Protein AF-A0A8T7GL46-F1 (afdb_monomer_lite)

Structure (mmCIF, N/CA/C/O backbone):
data_AF-A0A8T7GL46-F1
#
_entry.id   AF-A0A8T7GL46-F1
#
loop_
_atom_site.group_PDB
_atom_site.id
_atom_site.type_symbol
_atom_site.label_atom_id
_atom_site.label_alt_id
_atom_site.label_comp_id
_atom_site.label_asym_id
_atom_site.label_entity_id
_atom_site.label_seq_id
_atom_site.pdbx_PDB_ins_code
_atom_site.Cartn_x
_atom_site.Cartn_y
_atom_site.Cartn_z
_atom_site.occupancy
_atom_site.B_iso_or_equiv
_atom_site.auth_seq_id
_atom_site.auth_comp_id
_atom_site.auth_asym_id
_atom_site.auth_atom_id
_atom_site.pdbx_PDB_model_num
ATOM 1 N N . MET A 1 1 ? -25.639 -13.657 20.114 1.00 58.53 1 MET A N 1
ATOM 2 C CA . MET A 1 1 ? -26.137 -12.307 19.766 1.00 58.53 1 MET A CA 1
ATOM 3 C C . MET A 1 1 ? -25.396 -11.852 18.511 1.00 58.53 1 MET A C 1
ATOM 5 O O . MET A 1 1 ? -24.190 -12.078 18.476 1.00 58.53 1 MET A O 1
ATOM 9 N N . PRO A 1 2 ? -26.062 -11.324 17.469 1.00 72.62 2 PRO A N 1
ATOM 10 C CA . PRO A 1 2 ? -25.374 -10.893 16.252 1.00 72.62 2 PRO A CA 1
ATOM 11 C C . PRO A 1 2 ? -24.509 -9.656 16.533 1.00 72.62 2 PRO A C 1
ATOM 13 O O . PRO A 1 2 ? -24.934 -8.747 17.242 1.00 72.62 2 PRO A O 1
ATOM 16 N N . ILE A 1 3 ? -23.290 -9.631 15.993 1.00 78.06 3 ILE A N 1
ATOM 17 C CA . ILE A 1 3 ? -22.422 -8.451 16.042 1.00 78.06 3 ILE A CA 1
ATOM 18 C C . ILE A 1 3 ? -22.936 -7.440 15.017 1.00 78.06 3 ILE A C 1
ATOM 20 O O . ILE A 1 3 ? -23.007 -7.749 13.830 1.00 78.06 3 ILE A O 1
ATOM 24 N N . SER A 1 4 ? -23.286 -6.240 15.482 1.00 86.94 4 SER A N 1
ATOM 25 C CA . SER A 1 4 ? -23.571 -5.099 14.611 1.00 86.94 4 SER A CA 1
ATOM 26 C C . SER A 1 4 ? -22.284 -4.332 14.337 1.00 86.94 4 SER A C 1
ATOM 28 O O . SER A 1 4 ? -21.480 -4.134 15.252 1.00 86.94 4 SER A O 1
ATOM 30 N N . LEU A 1 5 ? -22.106 -3.896 13.091 1.00 90.25 5 LEU A N 1
ATOM 31 C CA . LEU A 1 5 ? -21.064 -2.937 12.735 1.00 90.25 5 LEU A CA 1
ATOM 32 C C . LEU A 1 5 ? -21.483 -1.556 13.234 1.00 90.25 5 LEU A C 1
ATOM 34 O O . LEU A 1 5 ? -22.620 -1.141 13.007 1.00 90.25 5 LEU A O 1
ATOM 38 N N . ASP A 1 6 ? -20.576 -0.868 13.918 1.00 92.31 6 ASP A N 1
ATOM 39 C CA . ASP A 1 6 ? -20.749 0.538 14.273 1.00 92.31 6 ASP A CA 1
ATOM 40 C C . ASP A 1 6 ? -20.056 1.468 13.258 1.00 92.31 6 ASP A C 1
ATOM 42 O O . ASP A 1 6 ? -19.498 1.041 12.237 1.00 92.31 6 ASP A O 1
ATOM 46 N N . GLU A 1 7 ? -20.129 2.775 13.507 1.00 92.94 7 GLU A N 1
ATOM 47 C CA . GLU A 1 7 ? -19.511 3.789 12.6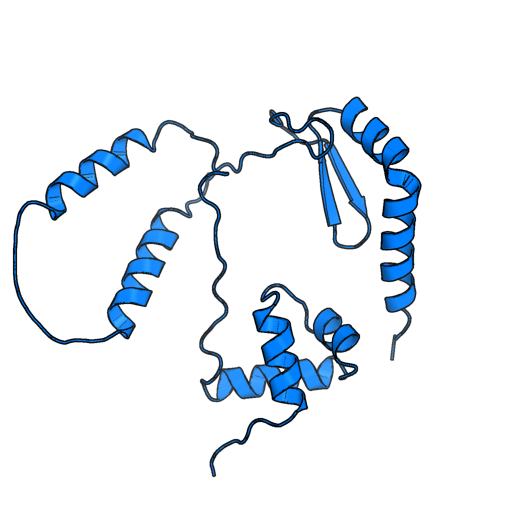47 1.00 92.94 7 GLU A CA 1
ATOM 48 C C . GLU A 1 7 ? -17.985 3.636 12.577 1.00 92.94 7 GLU A C 1
ATOM 50 O O . GLU A 1 7 ? -17.390 3.828 11.515 1.00 92.94 7 GLU A O 1
ATOM 55 N N . VAL A 1 8 ? -17.361 3.220 13.685 1.00 92.75 8 VAL A N 1
ATOM 56 C CA . VAL A 1 8 ? -15.915 2.988 13.805 1.00 92.75 8 VAL A CA 1
ATOM 57 C C . VAL A 1 8 ? -15.505 1.803 12.932 1.00 92.75 8 VAL A C 1
ATOM 59 O O . VAL A 1 8 ? -14.581 1.923 12.126 1.00 92.75 8 VAL A O 1
ATOM 62 N N . ASP A 1 9 ? -16.216 0.677 13.036 1.00 94.50 9 ASP A N 1
ATOM 63 C CA . ASP A 1 9 ? -15.978 -0.507 12.210 1.00 94.50 9 ASP A CA 1
ATOM 64 C C . ASP A 1 9 ? -16.140 -0.160 10.716 1.00 94.50 9 ASP A C 1
ATOM 66 O O . ASP A 1 9 ? -15.304 -0.519 9.883 1.00 94.50 9 ASP A O 1
ATOM 70 N N . THR A 1 10 ? -17.182 0.607 10.375 1.00 95.25 10 THR A N 1
ATOM 71 C CA . THR A 1 10 ? -17.459 1.038 8.996 1.00 95.25 10 THR A CA 1
ATOM 72 C C . THR A 1 10 ? -16.362 1.955 8.446 1.00 95.25 10 THR A C 1
ATOM 74 O O . THR A 1 10 ? -15.970 1.818 7.286 1.00 95.25 10 THR A O 1
ATOM 77 N N . ALA A 1 11 ? -15.839 2.876 9.259 1.00 94.69 11 ALA A N 1
ATOM 78 C CA . ALA A 1 11 ? -14.751 3.770 8.867 1.00 94.69 11 ALA A CA 1
ATOM 79 C C . ALA A 1 11 ? -13.449 3.002 8.581 1.00 94.69 11 ALA A C 1
ATOM 81 O O . ALA A 1 11 ? -12.793 3.255 7.568 1.00 94.69 11 ALA A O 1
ATOM 82 N N . ILE A 1 12 ? -13.111 2.020 9.424 1.00 95.06 12 ILE A N 1
ATOM 83 C CA . ILE A 1 12 ? -11.936 1.157 9.232 1.00 95.06 12 ILE A CA 1
ATOM 84 C C . ILE A 1 12 ? -12.066 0.356 7.932 1.00 95.06 12 ILE A C 1
ATOM 86 O O . ILE A 1 12 ? -11.137 0.336 7.125 1.00 95.06 12 ILE A O 1
ATOM 90 N N . LEU A 1 13 ? -13.230 -0.260 7.695 1.00 94.69 13 LEU A N 1
ATOM 91 C CA . LEU A 1 13 ? -13.487 -1.040 6.482 1.00 94.69 13 LEU A CA 1
ATOM 92 C C . LEU A 1 13 ? -13.401 -0.182 5.215 1.00 94.69 13 LEU A C 1
ATOM 94 O O . LEU A 1 13 ? -12.798 -0.608 4.234 1.00 94.69 13 LEU A O 1
ATOM 98 N N . LYS A 1 14 ? -13.946 1.041 5.235 1.00 94.88 14 LYS A N 1
ATOM 99 C CA . LYS A 1 14 ? -13.828 1.981 4.110 1.00 94.88 14 LYS A CA 1
ATOM 100 C C . LYS A 1 14 ? -12.375 2.365 3.827 1.00 94.88 14 LYS A C 1
ATOM 102 O O . LYS A 1 14 ? -11.980 2.377 2.667 1.00 94.88 14 LYS A O 1
ATOM 107 N N . SER A 1 15 ? -11.575 2.630 4.864 1.00 93.94 15 SER A N 1
ATOM 108 C CA . SER A 1 15 ? -10.153 2.964 4.691 1.00 93.94 15 SER A CA 1
ATOM 109 C C . SER A 1 15 ? -9.358 1.792 4.091 1.00 93.94 15 SER A C 1
ATOM 111 O O . SER A 1 15 ? -8.548 2.009 3.191 1.00 93.94 15 SER A O 1
ATOM 113 N N . LEU A 1 16 ? -9.641 0.552 4.515 1.00 92.62 16 LEU A N 1
ATOM 114 C CA . LEU A 1 16 ? -9.028 -0.665 3.959 1.00 92.62 16 LEU A CA 1
ATOM 115 C C . LEU A 1 16 ? -9.481 -0.983 2.528 1.00 92.62 16 LEU A C 1
ATOM 117 O O . LEU A 1 16 ? -8.694 -1.516 1.752 1.00 92.62 16 LEU A O 1
ATOM 121 N N . LEU A 1 17 ? -10.732 -0.676 2.172 1.00 92.81 17 LEU A N 1
ATOM 122 C CA . LEU A 1 17 ? -11.231 -0.836 0.801 1.00 92.81 17 LEU A CA 1
ATOM 123 C C . LEU A 1 17 ? -10.544 0.120 -0.179 1.00 92.81 17 LEU A C 1
ATOM 125 O O . LEU A 1 17 ? -10.363 -0.233 -1.340 1.00 92.81 17 LEU A O 1
ATOM 129 N N . GLU A 1 18 ? -10.167 1.315 0.278 1.00 91.75 18 GLU A N 1
ATOM 130 C CA . GLU A 1 18 ? -9.409 2.273 -0.529 1.00 91.75 18 GLU A CA 1
ATOM 131 C C . GLU A 1 18 ? -7.966 1.800 -0.762 1.00 91.75 18 GLU A C 1
ATOM 133 O O . GLU A 1 18 ? -7.478 1.829 -1.890 1.00 91.75 18 GLU A O 1
ATOM 138 N N . ASP A 1 19 ? -7.282 1.347 0.293 1.00 90.19 19 ASP A N 1
ATOM 139 C CA . ASP A 1 19 ? -5.957 0.734 0.184 1.00 90.19 19 ASP A CA 1
ATOM 140 C C . ASP A 1 19 ? -5.725 -0.274 1.319 1.00 90.19 19 ASP A C 1
ATOM 142 O O . ASP A 1 19 ? -5.449 0.087 2.468 1.00 90.19 19 ASP A O 1
ATOM 146 N N . GLY A 1 20 ? -5.774 -1.564 0.976 1.00 91.06 20 GLY A N 1
ATOM 147 C CA . GLY A 1 20 ? -5.564 -2.667 1.917 1.00 91.06 20 GLY A CA 1
ATOM 148 C C . GLY A 1 20 ? -4.135 -2.772 2.463 1.00 91.06 20 GLY A C 1
ATOM 149 O O . GLY A 1 20 ? -3.886 -3.580 3.354 1.00 91.06 20 GLY A O 1
ATOM 150 N N . ARG A 1 21 ? -3.188 -1.971 1.953 1.00 90.12 21 ARG A N 1
ATOM 151 C CA . ARG A 1 21 ? -1.798 -1.905 2.440 1.00 90.12 21 ARG A CA 1
ATOM 152 C C . ARG A 1 21 ? -1.623 -0.901 3.580 1.00 90.12 21 ARG A C 1
ATOM 154 O O . ARG A 1 21 ? -0.527 -0.812 4.136 1.00 90.12 21 ARG A O 1
ATOM 161 N N . LYS A 1 22 ? -2.660 -0.122 3.913 1.00 91.00 22 LYS A N 1
ATOM 162 C CA . LYS A 1 22 ? -2.587 0.886 4.975 1.00 91.00 22 LYS A CA 1
ATOM 163 C C . LYS A 1 22 ? -2.273 0.246 6.324 1.00 91.00 22 LYS A C 1
ATOM 165 O O . LYS A 1 22 ? -2.891 -0.730 6.744 1.00 91.00 22 LYS A O 1
ATOM 170 N N . SER A 1 23 ? -1.340 0.855 7.049 1.00 92.06 23 SER A N 1
ATOM 171 C CA . SER A 1 23 ? -1.069 0.491 8.444 1.00 92.06 23 SER A CA 1
ATOM 172 C C . SER A 1 23 ? -2.189 0.972 9.372 1.00 92.06 23 SER A C 1
ATOM 174 O O . SER A 1 23 ? -2.841 1.983 9.106 1.00 92.06 23 SER A O 1
ATOM 176 N N . PHE A 1 24 ? -2.350 0.339 10.539 1.00 94.00 24 PHE A N 1
ATOM 177 C CA . PHE A 1 24 ? -3.303 0.814 11.554 1.00 94.00 24 PHE A CA 1
ATOM 178 C C . PHE A 1 24 ? -3.038 2.261 11.996 1.00 94.00 24 PHE A C 1
ATOM 180 O O . PHE A 1 24 ? -3.981 2.987 12.295 1.00 94.00 24 PHE A O 1
ATOM 187 N N . ARG A 1 25 ? -1.776 2.715 11.965 1.00 90.50 25 ARG A N 1
ATOM 188 C CA . ARG A 1 25 ? -1.404 4.114 12.230 1.00 90.50 25 ARG A CA 1
ATOM 189 C C . ARG A 1 25 ? -1.917 5.066 11.147 1.00 90.50 25 ARG A C 1
ATOM 191 O O . ARG A 1 25 ? -2.353 6.168 11.466 1.00 90.50 25 ARG A O 1
ATOM 198 N N . GLN A 1 26 ? -1.873 4.670 9.875 1.00 89.19 26 GLN A N 1
ATOM 199 C CA . GLN A 1 26 ? -2.441 5.472 8.785 1.00 89.19 26 GLN A CA 1
ATOM 200 C C . GLN A 1 26 ? -3.964 5.556 8.905 1.00 89.19 26 GLN A C 1
ATOM 202 O O . GLN A 1 26 ? -4.497 6.661 8.899 1.00 89.19 26 GLN A O 1
ATOM 207 N N . ILE A 1 27 ? -4.637 4.424 9.133 1.00 93.19 27 ILE A N 1
ATOM 208 C CA . ILE A 1 27 ? -6.092 4.382 9.350 1.00 93.19 27 ILE A CA 1
ATOM 209 C C . ILE A 1 27 ? -6.475 5.253 10.553 1.00 93.19 27 ILE A C 1
ATOM 211 O O . ILE A 1 27 ? -7.403 6.053 10.472 1.00 93.19 27 ILE A O 1
ATOM 215 N N . SER A 1 28 ? -5.720 5.163 11.649 1.00 91.81 28 SER A N 1
ATOM 216 C CA . SER A 1 28 ? -5.898 5.989 12.848 1.00 91.81 28 SER A CA 1
ATOM 217 C C . SER A 1 28 ? -5.834 7.490 12.537 1.00 91.81 28 SER A C 1
ATOM 219 O O . SER A 1 28 ? -6.742 8.238 12.890 1.00 91.81 28 SER A O 1
ATOM 221 N N . ARG A 1 29 ? -4.814 7.930 11.789 1.00 87.56 29 ARG A N 1
ATOM 222 C CA . ARG A 1 29 ? -4.653 9.333 11.364 1.00 87.56 29 ARG A CA 1
ATOM 223 C C . ARG A 1 29 ? -5.763 9.826 10.432 1.00 87.56 29 ARG A C 1
ATOM 225 O O . ARG A 1 29 ? -6.031 11.021 10.406 1.00 87.56 29 ARG A O 1
ATOM 232 N N . GLU A 1 30 ? -6.332 8.950 9.612 1.00 88.12 30 GLU A N 1
ATOM 233 C CA . GLU A 1 30 ? -7.402 9.294 8.665 1.00 88.12 30 GLU A CA 1
ATOM 234 C C . GLU A 1 30 ? -8.772 9.363 9.340 1.00 88.12 30 GLU A C 1
ATOM 236 O O . GLU A 1 30 ? -9.579 10.227 9.014 1.00 88.12 30 GLU A O 1
ATOM 241 N N . THR A 1 31 ? -9.025 8.453 10.279 1.00 89.56 31 THR A N 1
ATOM 242 C CA . THR A 1 31 ? -10.334 8.277 10.919 1.00 89.56 31 THR A CA 1
ATOM 243 C C . THR A 1 31 ? -10.471 9.018 12.249 1.00 89.56 31 THR A C 1
ATOM 245 O O . THR A 1 31 ? -11.581 9.156 12.751 1.00 89.56 31 THR A O 1
ATOM 248 N N . GLY A 1 32 ? -9.364 9.475 12.845 1.00 89.75 32 GLY A N 1
ATOM 249 C CA . GLY A 1 32 ? -9.341 10.055 14.193 1.00 89.75 32 GLY A CA 1
ATOM 250 C C . GLY A 1 32 ? -9.472 9.020 15.320 1.00 89.75 32 GLY A C 1
ATOM 251 O O . GLY A 1 32 ? -9.478 9.385 16.493 1.00 89.75 32 GLY A O 1
ATOM 252 N N . ILE A 1 33 ? -9.558 7.729 14.990 1.00 93.94 33 ILE A N 1
ATOM 253 C CA . ILE A 1 33 ? -9.645 6.628 15.956 1.00 93.94 33 ILE A CA 1
ATOM 254 C C . ILE A 1 33 ? -8.235 6.283 16.436 1.00 93.94 33 ILE A C 1
ATOM 256 O O . ILE A 1 33 ? -7.296 6.272 15.643 1.00 93.94 33 ILE A O 1
ATOM 260 N N . THR A 1 34 ? -8.049 5.954 17.713 1.00 94.12 34 THR A N 1
ATOM 261 C CA . THR A 1 34 ? -6.724 5.565 18.223 1.00 94.12 34 THR A CA 1
ATOM 262 C C . THR A 1 34 ? -6.244 4.252 17.590 1.00 94.12 34 THR A C 1
ATOM 264 O O . THR A 1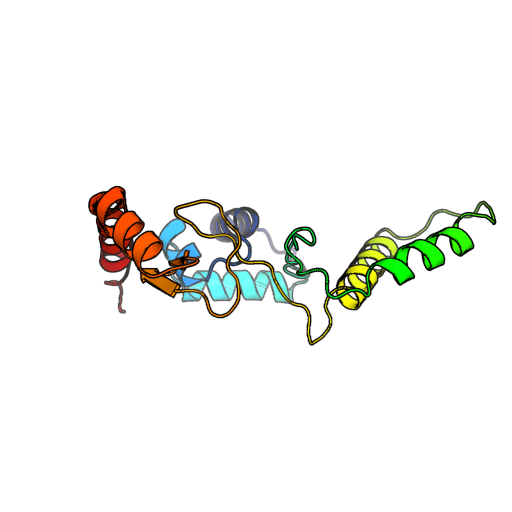 34 ? -7.029 3.347 17.296 1.00 94.12 34 THR A O 1
ATOM 267 N N . THR A 1 35 ? -4.931 4.114 17.391 1.00 94.44 35 THR A N 1
ATOM 268 C CA . THR A 1 35 ? -4.345 2.901 16.788 1.00 94.44 35 THR A CA 1
ATOM 269 C C . THR A 1 35 ? -4.702 1.610 17.557 1.00 94.44 35 THR A C 1
ATOM 271 O O . THR A 1 35 ? -5.056 0.629 16.897 1.00 94.44 35 THR A O 1
ATOM 274 N N . PRO A 1 36 ? -4.696 1.576 18.912 1.00 96.00 36 PRO A N 1
ATOM 275 C CA . PRO A 1 36 ? -5.145 0.404 19.669 1.00 96.00 36 PRO A CA 1
ATOM 276 C C . PRO A 1 36 ? -6.608 0.039 19.399 1.00 96.00 36 PRO A C 1
ATOM 278 O O . PRO A 1 36 ? -6.922 -1.139 19.230 1.00 96.00 36 PRO A O 1
ATOM 281 N N . THR A 1 37 ? -7.499 1.032 19.296 1.00 95.44 37 THR A N 1
ATOM 282 C CA . THR A 1 37 ? -8.911 0.793 18.975 1.00 95.44 37 THR A CA 1
ATOM 283 C C . THR A 1 37 ? -9.072 0.262 17.552 1.00 95.44 37 THR A C 1
ATOM 285 O O . THR A 1 37 ? -9.778 -0.727 17.370 1.00 95.44 37 THR A O 1
ATOM 288 N N . VAL A 1 38 ? -8.382 0.836 16.556 1.00 96.75 38 VAL A N 1
ATOM 289 C CA . VAL A 1 38 ? -8.397 0.323 15.171 1.00 96.75 38 VAL A CA 1
ATOM 290 C C . VAL A 1 38 ? -7.976 -1.145 15.129 1.00 96.75 38 VAL A C 1
ATOM 292 O O . VAL A 1 38 ? -8.682 -1.968 14.546 1.00 96.75 38 VAL A O 1
ATOM 295 N N . LYS A 1 39 ? -6.864 -1.486 15.793 1.00 96.56 39 LYS A N 1
ATOM 296 C CA . LYS A 1 39 ? -6.359 -2.861 15.872 1.00 96.56 39 LYS A CA 1
ATOM 297 C C . LYS A 1 39 ? -7.388 -3.801 16.505 1.00 96.56 39 LYS A C 1
ATOM 299 O O . LYS A 1 39 ? -7.731 -4.810 15.898 1.00 96.56 39 LYS A O 1
ATOM 304 N N . ALA A 1 40 ? -7.922 -3.448 17.676 1.00 96.25 40 ALA A N 1
ATOM 305 C CA . ALA A 1 40 ? -8.896 -4.276 18.386 1.00 96.25 40 ALA A CA 1
ATOM 306 C C . ALA A 1 40 ? -10.178 -4.506 17.566 1.00 96.25 40 ALA A C 1
ATOM 308 O O . ALA A 1 40 ? -10.706 -5.619 17.529 1.00 96.25 40 ALA A O 1
ATOM 309 N N . ARG A 1 41 ? -10.675 -3.471 16.873 1.00 95.12 41 ARG A N 1
ATOM 310 C CA . ARG A 1 41 ? -11.847 -3.589 15.992 1.00 95.12 41 ARG A CA 1
ATOM 311 C C . ARG A 1 41 ? -11.565 -4.472 14.782 1.00 95.12 41 ARG A C 1
ATOM 313 O O . ARG A 1 41 ? -12.361 -5.364 14.498 1.00 95.12 41 ARG A O 1
ATOM 320 N N . TYR A 1 42 ? -10.430 -4.272 14.115 1.00 95.56 42 TYR A N 1
ATOM 321 C CA . TYR A 1 42 ? -10.015 -5.096 12.982 1.00 95.56 42 TYR A CA 1
ATOM 322 C C . TYR A 1 42 ? -9.865 -6.573 13.376 1.00 95.56 42 TYR A C 1
ATOM 324 O O . TYR A 1 42 ? -10.466 -7.440 12.744 1.00 95.56 42 TYR A O 1
ATOM 332 N N . GLU A 1 43 ? -9.138 -6.867 14.458 1.00 95.19 43 GLU A N 1
ATOM 333 C CA . GLU A 1 43 ? -8.943 -8.236 14.955 1.00 95.19 43 GLU A CA 1
ATOM 334 C C . GLU A 1 43 ? -10.271 -8.896 15.328 1.00 95.19 43 GLU A C 1
ATOM 336 O O . GLU A 1 43 ? -10.495 -10.057 14.995 1.00 95.19 43 GLU A O 1
ATOM 341 N N . ARG A 1 44 ? -11.201 -8.152 15.941 1.00 94.81 44 ARG A N 1
ATOM 342 C CA . ARG A 1 44 ? -12.553 -8.655 16.209 1.00 94.81 44 ARG A CA 1
ATOM 343 C C . ARG A 1 44 ? -13.260 -9.081 14.920 1.00 94.81 44 ARG A C 1
ATOM 345 O O . ARG A 1 44 ? -13.838 -10.162 14.899 1.00 94.81 44 ARG A O 1
ATOM 352 N N . LEU A 1 45 ? -13.203 -8.272 13.857 1.00 93.94 45 LEU A N 1
ATOM 353 C CA . LEU A 1 45 ? -13.828 -8.583 12.561 1.00 93.94 45 LEU A CA 1
ATOM 354 C C . LEU A 1 45 ? -13.167 -9.772 11.842 1.00 93.94 45 LEU A C 1
ATOM 356 O O . LEU A 1 45 ? -13.852 -10.527 11.149 1.00 93.94 45 LEU A O 1
ATOM 360 N N . VAL A 1 46 ? -11.861 -9.966 12.023 1.00 94.81 46 VAL A N 1
ATOM 361 C CA . V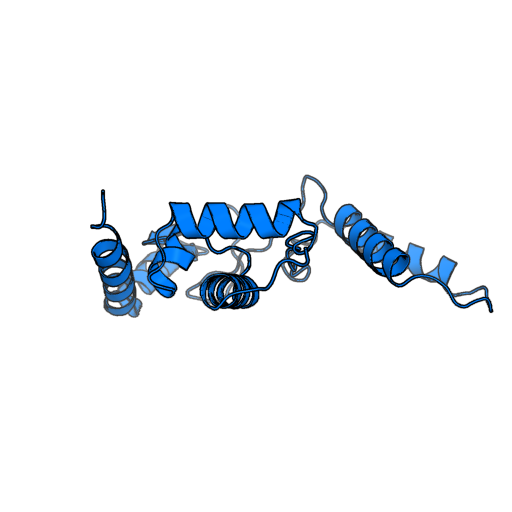AL A 1 46 ? -11.139 -11.151 11.534 1.00 94.81 46 VAL A CA 1
ATOM 362 C C . VAL A 1 46 ? -11.553 -12.398 12.317 1.00 94.81 46 VAL A C 1
ATOM 364 O O . VAL A 1 46 ? -11.936 -13.401 11.721 1.00 94.81 46 VAL A O 1
ATOM 367 N N . ASN A 1 47 ? -11.552 -12.330 13.650 1.00 94.06 47 ASN A N 1
ATOM 368 C CA . ASN A 1 47 ? -11.826 -13.474 14.526 1.00 94.06 47 ASN A CA 1
ATOM 369 C C . ASN A 1 47 ? -13.253 -14.014 14.376 1.00 94.06 47 ASN A C 1
ATOM 371 O O . ASN A 1 47 ? -13.480 -15.213 14.509 1.00 94.06 47 ASN A O 1
ATOM 375 N N . VAL A 1 48 ? -14.219 -13.146 14.065 1.00 93.69 48 VAL A N 1
ATOM 376 C CA . VAL A 1 48 ? -15.609 -13.555 13.788 1.00 93.69 48 VAL A CA 1
ATOM 377 C C . VAL A 1 48 ? -15.799 -14.081 12.360 1.00 93.69 48 VAL A C 1
ATOM 379 O O . VAL A 1 48 ? -16.903 -14.474 11.992 1.00 93.69 48 VAL A O 1
ATOM 382 N N . GLY A 1 49 ? -14.744 -14.071 11.537 1.00 91.06 49 GLY A N 1
ATOM 383 C CA . GLY A 1 49 ? -14.758 -14.551 10.156 1.00 91.06 49 GLY A CA 1
ATOM 384 C C . GLY A 1 49 ? -15.401 -13.592 9.151 1.00 91.06 49 GLY A C 1
ATOM 385 O O . GLY A 1 49 ? -15.659 -13.995 8.014 1.00 91.06 49 GLY A O 1
ATOM 386 N N . PHE A 1 50 ? -15.665 -12.338 9.540 1.00 93.38 50 PHE A N 1
ATOM 387 C CA . PHE A 1 50 ? -16.201 -11.326 8.627 1.00 93.38 50 PHE A CA 1
ATOM 388 C C . PHE A 1 50 ? -15.128 -10.875 7.628 1.00 93.38 50 PHE A C 1
ATOM 390 O O . PHE A 1 50 ? -15.360 -10.888 6.420 1.00 93.38 50 PHE A O 1
ATOM 397 N N . ILE A 1 51 ? -13.922 -10.561 8.116 1.00 93.25 51 ILE A N 1
ATOM 398 C CA . ILE A 1 51 ? -12.745 -10.342 7.266 1.00 93.25 51 ILE A CA 1
ATOM 399 C C . ILE A 1 51 ? -12.044 -11.686 7.068 1.00 93.25 51 ILE A C 1
ATOM 401 O O . ILE A 1 51 ? -11.367 -12.184 7.963 1.00 93.25 51 ILE A O 1
ATOM 405 N N . LYS A 1 52 ? -12.206 -12.274 5.880 1.00 89.38 52 LYS A N 1
ATOM 406 C CA . LYS A 1 52 ? -11.598 -13.571 5.527 1.00 89.38 52 LYS A CA 1
ATOM 407 C C . LYS A 1 52 ? -10.140 -13.464 5.073 1.00 89.38 52 LYS A C 1
ATOM 409 O O . LYS A 1 52 ? -9.412 -14.448 5.126 1.00 89.38 52 LYS A O 1
ATOM 414 N N . GLY A 1 53 ? -9.724 -12.291 4.604 1.00 87.12 53 GLY A N 1
ATOM 415 C CA . GLY A 1 53 ? -8.368 -12.028 4.134 1.00 87.12 53 GLY A CA 1
ATOM 416 C C . GLY A 1 53 ? -8.274 -10.722 3.351 1.00 87.12 53 GLY A C 1
ATOM 417 O O . GLY A 1 53 ? -9.290 -10.167 2.932 1.00 87.12 53 GLY A O 1
ATOM 418 N N . VAL A 1 54 ? -7.043 -10.252 3.153 1.00 86.25 54 VAL A N 1
ATOM 419 C CA . VAL A 1 54 ? -6.705 -9.120 2.281 1.00 86.25 54 VAL A CA 1
ATOM 420 C C . VAL A 1 54 ? -5.884 -9.678 1.125 1.00 86.25 54 VAL A C 1
ATOM 422 O O . VAL A 1 54 ? -4.841 -10.291 1.353 1.00 86.25 54 VAL A O 1
ATOM 425 N N . ILE A 1 55 ? -6.376 -9.520 -0.103 1.00 85.31 55 ILE A N 1
ATOM 426 C CA . ILE A 1 55 ? -5.757 -10.101 -1.300 1.00 85.31 55 ILE A CA 1
ATOM 427 C C . ILE A 1 55 ? -5.056 -8.982 -2.083 1.00 85.31 55 ILE A C 1
ATOM 429 O O . ILE A 1 55 ? -5.714 -8.004 -2.443 1.00 85.31 55 ILE A O 1
ATOM 433 N N . PRO A 1 56 ? -3.743 -9.090 -2.351 1.00 84.38 56 PRO A N 1
ATOM 434 C CA . PRO A 1 56 ? -3.045 -8.147 -3.216 1.00 84.38 56 PRO A CA 1
ATOM 435 C C . PRO A 1 56 ? -3.443 -8.337 -4.685 1.00 84.38 56 PRO A C 1
ATOM 437 O O . PRO A 1 56 ? -3.631 -9.460 -5.151 1.00 84.38 56 PRO A O 1
ATOM 440 N N . VAL A 1 57 ? -3.509 -7.232 -5.428 1.00 85.50 57 VAL A N 1
ATOM 441 C CA . VAL A 1 57 ? -3.665 -7.234 -6.889 1.00 85.50 57 VAL A CA 1
ATOM 442 C C . VAL A 1 57 ? -2.288 -7.034 -7.515 1.00 85.50 57 VAL A C 1
ATOM 444 O O . VAL A 1 57 ? -1.616 -6.043 -7.227 1.00 85.50 57 VAL A O 1
ATOM 447 N N . PHE A 1 58 ? -1.860 -7.983 -8.347 1.00 83.75 58 PHE A N 1
ATOM 448 C CA . PHE A 1 58 ? -0.556 -7.955 -9.007 1.00 83.75 58 PHE A CA 1
ATOM 449 C C . PHE A 1 58 ? -0.683 -7.517 -10.464 1.00 83.75 58 PHE A C 1
ATOM 451 O O . PHE A 1 58 ? -1.554 -7.986 -11.192 1.00 83.75 58 PHE A O 1
ATOM 458 N N . ASP A 1 59 ? 0.230 -6.647 -10.876 1.00 83.94 59 ASP A N 1
ATOM 459 C CA . ASP A 1 59 ? 0.401 -6.203 -12.254 1.00 83.94 59 ASP A CA 1
ATOM 460 C C . ASP A 1 59 ? 1.527 -7.032 -12.891 1.00 83.94 59 ASP A C 1
ATOM 462 O O . ASP A 1 59 ? 2.711 -6.789 -12.642 1.00 83.94 59 ASP A O 1
ATOM 466 N N . PHE A 1 60 ? 1.147 -8.073 -13.638 1.00 81.88 60 PHE A N 1
ATOM 467 C CA . PHE A 1 60 ? 2.092 -9.013 -14.247 1.00 81.88 60 PHE A CA 1
ATOM 468 C C . PHE A 1 60 ? 2.787 -8.439 -15.495 1.00 81.88 60 PHE A C 1
ATOM 470 O O . PHE A 1 60 ? 3.819 -8.973 -15.894 1.00 81.88 60 PHE A O 1
ATOM 477 N N . ASP A 1 61 ? 2.317 -7.317 -16.051 1.00 80.56 61 ASP A N 1
ATOM 478 C CA . ASP A 1 61 ? 2.962 -6.651 -17.196 1.00 80.56 61 ASP A CA 1
ATOM 479 C C . ASP A 1 61 ? 4.313 -6.025 -16.805 1.00 80.56 61 ASP A C 1
ATOM 481 O O . ASP A 1 61 ? 5.157 -5.711 -17.645 1.00 80.56 61 ASP A O 1
ATOM 485 N N . LYS A 1 62 ? 4.549 -5.870 -15.497 1.00 82.00 62 LYS A N 1
ATOM 486 C CA . LYS A 1 62 ? 5.803 -5.368 -14.929 1.00 82.00 62 LYS A CA 1
ATOM 487 C C . LYS A 1 62 ? 6.841 -6.450 -14.675 1.00 82.00 62 LYS A C 1
ATOM 489 O O . LYS A 1 62 ? 7.863 -6.150 -14.069 1.00 82.00 62 LYS A O 1
ATOM 494 N N . ILE A 1 63 ? 6.626 -7.689 -15.094 1.00 81.81 63 ILE A N 1
ATOM 495 C CA . ILE A 1 63 ? 7.617 -8.750 -14.909 1.00 81.81 63 ILE A CA 1
ATOM 496 C C . ILE A 1 63 ? 8.641 -8.712 -16.045 1.00 81.81 63 ILE A C 1
ATOM 498 O O . ILE A 1 63 ? 8.302 -8.625 -17.223 1.00 81.81 63 ILE A O 1
ATOM 502 N N . GLY A 1 64 ? 9.920 -8.752 -15.676 1.00 68.38 64 GLY A N 1
ATOM 503 C CA . GLY A 1 64 ? 11.039 -8.918 -16.589 1.00 68.38 64 GLY A CA 1
ATOM 504 C C . GLY A 1 64 ? 10.969 -10.286 -17.237 1.00 68.38 64 GLY A C 1
ATOM 505 O O . GLY A 1 64 ? 11.099 -11.305 -16.559 1.00 68.38 64 GLY A O 1
ATOM 506 N N . SER A 1 65 ? 10.748 -10.309 -18.551 1.00 57.97 65 SER A N 1
ATOM 507 C CA . SER A 1 65 ? 10.724 -11.526 -19.352 1.00 57.97 65 SER A CA 1
ATOM 508 C C . SER A 1 65 ? 12.110 -12.174 -19.367 1.00 57.97 65 SER A C 1
ATOM 510 O O . SER A 1 65 ? 12.894 -11.986 -20.293 1.00 57.97 65 SER A O 1
ATOM 512 N N . ARG A 1 66 ? 12.426 -12.981 -18.356 1.00 52.00 66 ARG A N 1
ATOM 513 C CA . ARG A 1 66 ? 13.411 -14.049 -18.523 1.00 52.00 66 ARG A CA 1
ATOM 514 C C . ARG A 1 66 ? 12.732 -15.185 -19.268 1.00 52.00 66 ARG A C 1
ATOM 516 O O . ARG A 1 66 ? 12.096 -15.997 -18.614 1.00 52.00 66 ARG A O 1
ATOM 523 N N . GLU A 1 67 ? 12.814 -15.162 -20.601 1.00 50.97 67 GLU A N 1
ATOM 524 C CA . GLU A 1 67 ? 12.763 -16.264 -21.598 1.00 50.97 67 GLU A CA 1
ATOM 525 C C . GLU A 1 67 ? 11.906 -17.540 -21.362 1.00 50.97 67 GLU A C 1
ATOM 527 O O . GLU A 1 67 ? 11.993 -18.477 -22.147 1.00 50.97 67 GLU A O 1
ATOM 532 N N . ASN A 1 68 ? 11.017 -17.603 -20.372 1.00 47.81 68 ASN A N 1
ATOM 533 C CA . ASN A 1 68 ? 10.269 -18.809 -20.004 1.00 47.81 68 ASN A CA 1
ATOM 534 C C . ASN A 1 68 ? 8.748 -18.667 -20.187 1.00 47.81 68 ASN A C 1
ATOM 536 O O . ASN A 1 68 ? 8.026 -19.656 -20.054 1.00 47.81 68 ASN A O 1
ATOM 540 N N . ASP A 1 69 ? 8.249 -17.482 -20.561 1.00 47.03 69 ASP A N 1
ATOM 541 C CA . ASP A 1 69 ? 6.825 -17.278 -20.884 1.00 47.03 69 ASP A CA 1
ATOM 542 C C . ASP A 1 69 ? 6.400 -17.955 -22.200 1.00 47.03 69 ASP A C 1
ATOM 544 O O . ASP A 1 69 ? 5.213 -18.200 -22.427 1.00 47.03 69 ASP A O 1
ATOM 548 N N . THR A 1 70 ? 7.350 -18.366 -23.043 1.00 37.59 70 THR A N 1
ATOM 549 C CA . THR A 1 70 ? 7.077 -19.102 -24.288 1.00 37.59 70 THR A CA 1
ATOM 550 C C . THR A 1 70 ? 6.551 -20.524 -24.058 1.00 37.59 70 THR A C 1
ATOM 552 O O . THR A 1 70 ? 6.004 -21.120 -24.983 1.00 37.59 70 THR A O 1
ATOM 555 N N . LEU A 1 71 ? 6.655 -21.085 -22.844 1.00 42.31 71 LEU A N 1
ATOM 556 C CA . LEU A 1 71 ? 6.158 -22.440 -22.550 1.00 42.31 71 LEU A CA 1
ATOM 557 C C . LEU A 1 71 ? 4.750 -22.482 -21.935 1.00 42.31 71 LEU A C 1
ATOM 559 O O . LEU A 1 71 ? 4.113 -23.537 -21.969 1.00 42.31 71 LEU A O 1
ATOM 563 N N . ILE A 1 72 ? 4.212 -21.365 -21.429 1.00 48.78 72 ILE A N 1
ATOM 564 C CA . ILE A 1 72 ? 2.891 -21.365 -20.769 1.00 48.78 72 ILE A CA 1
ATOM 565 C C . ILE A 1 72 ? 1.745 -21.289 -21.793 1.00 48.78 72 ILE A C 1
ATOM 567 O O . ILE A 1 72 ? 0.688 -21.886 -21.580 1.00 48.78 72 ILE A O 1
ATOM 571 N N . GLN A 1 73 ? 1.964 -20.674 -22.961 1.00 45.47 73 GLN A N 1
ATOM 572 C CA . GLN A 1 73 ? 0.949 -20.616 -24.026 1.00 45.47 73 GLN A CA 1
ATOM 573 C C . GLN A 1 73 ? 0.594 -22.001 -24.603 1.00 45.47 73 GLN A C 1
ATOM 575 O O . GLN A 1 73 ? -0.528 -22.211 -25.062 1.00 45.47 73 GLN A O 1
ATOM 580 N N . LEU A 1 74 ? 1.499 -22.983 -24.522 1.00 47.44 74 LEU A N 1
ATOM 581 C CA . LEU A 1 74 ? 1.257 -24.341 -25.028 1.00 47.44 74 LEU A CA 1
ATOM 582 C C . LEU A 1 74 ? 0.450 -25.227 -24.063 1.00 47.44 74 LEU A C 1
ATOM 584 O O . LEU A 1 74 ? -0.151 -26.207 -24.506 1.00 47.44 74 LEU A O 1
ATOM 588 N N . GLN A 1 75 ? 0.382 -24.898 -22.766 1.00 46.84 75 GLN A N 1
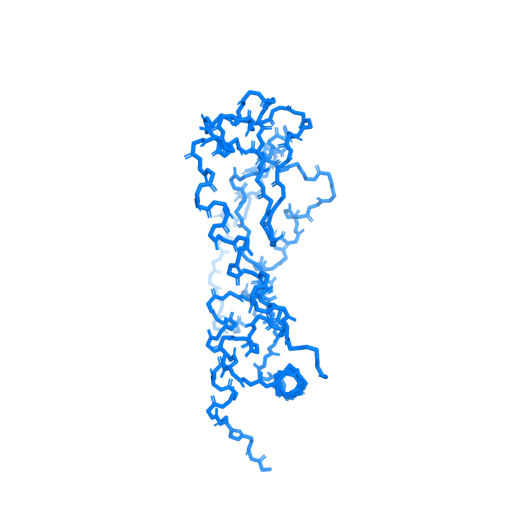ATOM 589 C CA . GLN A 1 75 ? -0.440 -25.661 -21.813 1.00 46.84 75 GLN A CA 1
ATOM 590 C C . GLN A 1 75 ? -1.936 -25.337 -21.950 1.00 46.84 75 GLN A C 1
ATOM 592 O O . GLN A 1 75 ? -2.768 -26.232 -21.814 1.00 46.84 75 GLN A O 1
ATOM 597 N N . GLN A 1 76 ? -2.283 -24.102 -22.327 1.00 46.38 76 GLN A N 1
ATOM 598 C CA . GLN A 1 76 ? -3.679 -23.654 -22.445 1.00 46.38 76 GLN A CA 1
ATOM 599 C C . GLN A 1 76 ? -4.419 -24.227 -23.668 1.00 46.38 76 GLN A C 1
ATOM 601 O O . GLN A 1 76 ? -5.648 -24.230 -23.703 1.00 46.38 76 GLN A O 1
ATOM 606 N N . ILE A 1 77 ? -3.705 -24.765 -24.663 1.00 52.75 77 ILE A N 1
ATOM 607 C CA . ILE A 1 77 ? -4.332 -25.369 -25.852 1.00 52.75 77 ILE A CA 1
ATOM 608 C C . ILE A 1 77 ? -4.872 -26.780 -25.548 1.00 52.75 77 ILE A C 1
ATOM 610 O O . ILE A 1 77 ? -5.833 -27.223 -26.179 1.00 52.75 77 ILE A O 1
ATOM 614 N N . LYS A 1 78 ? -4.330 -27.484 -24.541 1.00 44.56 78 LYS A N 1
ATOM 615 C CA . LYS A 1 78 ? -4.801 -28.839 -24.200 1.00 44.56 78 LYS A CA 1
ATOM 616 C C . LYS A 1 78 ? -6.118 -28.857 -23.419 1.00 44.56 78 LYS A C 1
ATOM 618 O O . LYS A 1 78 ? -6.880 -29.803 -23.589 1.00 44.56 78 LYS A O 1
ATOM 623 N N . GLU A 1 79 ? -6.423 -27.833 -22.624 1.00 45.75 79 GLU A N 1
ATOM 624 C CA . GLU A 1 79 ? -7.644 -27.817 -21.795 1.00 45.75 79 GLU A CA 1
ATOM 625 C C . GLU A 1 79 ? -8.899 -27.351 -22.554 1.00 45.75 79 GLU A C 1
ATOM 627 O O . GLU A 1 79 ? -10.012 -27.713 -22.184 1.00 45.75 79 GLU A O 1
ATOM 632 N N . ASN A 1 80 ? -8.747 -26.641 -23.677 1.00 42.53 80 ASN A N 1
ATOM 633 C CA . ASN A 1 80 ? -9.886 -26.042 -24.385 1.00 42.53 80 ASN A CA 1
ATOM 634 C C . ASN A 1 80 ? -10.581 -26.954 -25.415 1.00 42.53 80 ASN A C 1
ATOM 636 O O . ASN A 1 80 ? -11.573 -26.540 -26.012 1.00 42.53 80 ASN A O 1
ATOM 640 N N . THR A 1 81 ? -10.105 -28.186 -25.645 1.00 46.00 81 THR A N 1
ATOM 641 C CA . THR A 1 81 ? -10.606 -29.016 -26.770 1.00 46.00 81 THR A CA 1
ATOM 642 C C . THR A 1 81 ? -11.600 -30.116 -26.366 1.00 46.00 81 THR A C 1
ATOM 644 O O . THR A 1 81 ? -12.225 -30.747 -27.218 1.00 46.00 81 THR A O 1
ATOM 647 N N . SER A 1 82 ? -11.856 -30.316 -25.076 1.00 44.84 82 SER A N 1
ATOM 648 C CA . SER A 1 82 ? -12.868 -31.274 -24.607 1.00 44.84 82 SER A CA 1
ATOM 649 C C . SER A 1 82 ? -13.605 -30.661 -23.423 1.00 44.84 82 SER A C 1
ATOM 651 O O . SER A 1 82 ? -13.086 -30.651 -22.318 1.00 44.84 82 SER A O 1
ATOM 653 N N . ARG A 1 83 ? -14.712 -29.950 -23.682 1.00 47.00 83 ARG A N 1
ATOM 654 C CA . ARG A 1 83 ? -16.086 -30.499 -23.622 1.00 47.00 83 ARG A CA 1
ATOM 655 C C . ARG A 1 83 ? -16.397 -31.062 -22.236 1.00 47.00 83 ARG A C 1
ATOM 657 O O . ARG A 1 83 ? -15.651 -31.862 -21.708 1.00 47.00 83 ARG A O 1
ATOM 664 N N . GLU A 1 84 ? -17.533 -30.852 -21.612 1.00 45.34 84 GLU A N 1
ATOM 665 C CA . GLU A 1 84 ? -18.797 -30.182 -21.872 1.00 45.34 84 GLU A CA 1
ATOM 666 C C . GLU A 1 84 ? -19.559 -30.449 -20.562 1.00 45.34 84 GLU A C 1
ATOM 668 O O . GLU A 1 84 ? -19.426 -31.535 -20.002 1.00 45.34 84 GLU A O 1
ATOM 673 N N . LYS A 1 85 ? -20.418 -29.517 -20.141 1.00 46.31 85 LYS A N 1
ATOM 674 C CA . LYS A 1 85 ? -21.613 -29.783 -19.317 1.00 46.31 85 LYS A CA 1
ATOM 675 C C . LYS A 1 85 ? -21.419 -30.540 -17.991 1.00 46.31 85 LYS A C 1
ATOM 677 O O . LYS A 1 85 ? -21.291 -31.760 -17.963 1.00 46.31 85 LYS A O 1
ATOM 682 N N . LYS A 1 86 ? -21.627 -29.790 -16.907 1.00 37.41 86 LYS A N 1
ATOM 683 C CA . LYS A 1 86 ? -22.208 -30.131 -15.583 1.00 37.41 86 LYS A CA 1
ATOM 684 C C . LYS A 1 86 ? -21.477 -29.245 -14.578 1.00 37.41 86 LYS A C 1
ATOM 686 O O . LYS A 1 86 ? -20.282 -29.056 -14.705 1.00 37.41 86 LYS A O 1
ATOM 691 N N . ASN A 1 87 ? -22.043 -28.677 -13.537 1.00 38.53 87 ASN A N 1
ATOM 692 C CA . ASN A 1 87 ? -23.382 -28.514 -13.001 1.00 38.53 87 ASN A CA 1
ATOM 693 C C . ASN A 1 87 ? -23.171 -27.416 -11.937 1.00 38.53 87 ASN A C 1
ATOM 695 O O . ASN A 1 87 ? -22.081 -27.320 -11.378 1.00 38.53 87 ASN A O 1
ATOM 699 N N . SER A 1 88 ? -24.183 -26.597 -11.668 1.00 58.19 88 SER A N 1
ATOM 700 C CA . SER A 1 88 ? -24.412 -25.934 -10.369 1.00 58.19 88 SER A CA 1
ATOM 701 C C . SER A 1 88 ? -23.426 -26.305 -9.236 1.00 58.19 88 SER A C 1
ATOM 703 O O . SER A 1 88 ? -23.610 -27.375 -8.664 1.00 58.19 88 SER A O 1
ATOM 705 N N . MET A 1 89 ? -22.419 -25.477 -8.896 1.00 43.06 89 MET A N 1
ATOM 706 C CA . MET A 1 89 ? -21.675 -25.614 -7.624 1.00 43.06 89 MET A CA 1
ATOM 707 C C . MET A 1 89 ? -20.677 -24.464 -7.335 1.00 43.06 89 MET A C 1
ATOM 709 O O . MET A 1 89 ? -19.870 -24.099 -8.181 1.00 43.06 89 MET A O 1
ATOM 713 N N . ASP A 1 90 ? -20.740 -23.942 -6.104 1.00 48.56 90 ASP A N 1
ATOM 714 C CA . ASP A 1 90 ? -19.707 -23.272 -5.290 1.00 48.56 90 ASP A CA 1
ATOM 715 C C . ASP A 1 90 ? -18.823 -22.143 -5.868 1.00 48.56 90 ASP A C 1
ATOM 717 O O . ASP A 1 90 ? -17.696 -22.357 -6.306 1.00 48.56 90 ASP A O 1
ATOM 721 N N . LYS A 1 91 ? -19.221 -20.881 -5.613 1.00 52.12 91 LYS A N 1
ATOM 722 C CA . LYS A 1 91 ? -18.353 -19.677 -5.721 1.00 52.12 91 LYS A CA 1
ATOM 723 C C . LYS A 1 91 ? -17.018 -19.792 -4.964 1.00 52.12 91 LYS A C 1
ATOM 725 O O . LYS A 1 91 ? -16.062 -19.092 -5.287 1.00 52.12 91 LYS A O 1
ATOM 730 N N . ASN A 1 92 ? -16.949 -20.647 -3.942 1.00 51.41 92 ASN A N 1
ATOM 731 C CA . ASN A 1 92 ? -15.722 -20.884 -3.180 1.00 51.41 92 ASN A CA 1
ATOM 732 C C . ASN A 1 92 ? -14.659 -21.652 -3.982 1.00 51.41 92 ASN A C 1
ATOM 734 O O . ASN A 1 92 ? -13.490 -21.604 -3.601 1.00 51.41 92 ASN A O 1
ATOM 738 N N . ASN A 1 93 ? -15.044 -22.359 -5.051 1.00 56.59 93 ASN A N 1
ATOM 739 C CA . ASN A 1 93 ? -14.109 -23.127 -5.866 1.00 56.59 93 ASN A CA 1
ATOM 740 C C . ASN A 1 93 ? -13.345 -22.220 -6.850 1.00 56.59 93 ASN A C 1
ATOM 742 O O . ASN A 1 93 ? -12.126 -22.308 -6.942 1.00 56.59 93 ASN A O 1
ATOM 746 N N . THR A 1 94 ? -14.026 -21.236 -7.446 1.00 66.56 94 THR A N 1
ATOM 747 C CA . THR A 1 94 ? -13.437 -20.300 -8.423 1.00 66.56 94 THR A CA 1
ATOM 748 C C . THR A 1 94 ? -12.337 -19.413 -7.824 1.00 66.56 94 THR A C 1
ATOM 750 O O . THR A 1 94 ? -11.264 -19.280 -8.399 1.00 66.56 94 THR A O 1
ATOM 753 N N . LEU A 1 95 ? -12.543 -18.862 -6.618 1.00 70.94 95 LEU A N 1
ATOM 754 C CA . LEU A 1 95 ? -11.526 -18.039 -5.935 1.00 70.94 95 LEU A CA 1
ATOM 755 C C . LEU A 1 95 ? -10.260 -18.833 -5.579 1.00 70.94 95 LEU A C 1
ATOM 757 O O . LEU A 1 95 ? -9.160 -18.285 -5.581 1.00 70.94 95 LEU A O 1
ATOM 761 N N . LYS A 1 96 ? -10.401 -20.120 -5.241 1.00 73.81 96 LYS A N 1
ATOM 762 C CA . LYS A 1 96 ? -9.251 -20.986 -4.945 1.00 73.81 96 LYS A CA 1
ATOM 763 C C . LYS A 1 96 ? -8.457 -21.291 -6.210 1.00 73.81 96 LYS A C 1
ATOM 765 O O . LYS A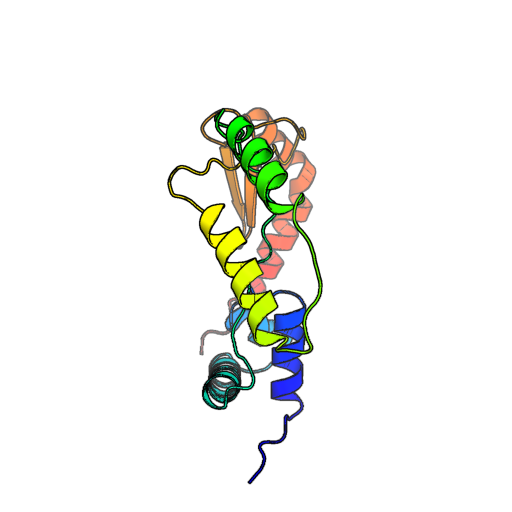 1 96 ? -7.235 -21.191 -6.181 1.00 73.81 96 LYS A O 1
ATOM 770 N N . GLU A 1 97 ? -9.150 -21.597 -7.303 1.00 74.12 97 GLU A N 1
ATOM 771 C CA . GLU A 1 97 ? -8.544 -21.832 -8.616 1.00 74.12 97 GLU A CA 1
ATOM 772 C C . GLU A 1 97 ? -7.759 -20.599 -9.095 1.00 74.12 97 GLU A C 1
ATOM 774 O O . GLU A 1 97 ? -6.593 -20.717 -9.472 1.00 74.12 97 GLU A O 1
ATOM 779 N N . GLU A 1 98 ? -8.340 -19.400 -8.983 1.00 73.31 98 GLU A N 1
ATOM 780 C CA . GLU A 1 98 ? -7.662 -18.137 -9.312 1.00 73.31 98 GLU A CA 1
ATOM 781 C C . GLU A 1 98 ? -6.411 -17.899 -8.448 1.00 73.31 98 GLU A C 1
ATOM 783 O O . GLU A 1 98 ? -5.345 -17.551 -8.965 1.00 73.31 98 GLU A O 1
ATOM 788 N N . LEU A 1 99 ? -6.504 -18.127 -7.132 1.00 75.88 99 LEU A N 1
ATOM 789 C CA . LEU A 1 99 ? -5.371 -17.966 -6.217 1.00 75.88 99 LEU A CA 1
ATOM 790 C C . LEU A 1 99 ? -4.241 -18.962 -6.499 1.00 75.88 99 LEU A C 1
ATOM 792 O O . LEU A 1 99 ? -3.070 -18.602 -6.366 1.00 75.88 99 LEU A O 1
ATOM 796 N N . ASP A 1 100 ? -4.555 -20.188 -6.911 1.00 79.19 100 ASP A N 1
ATOM 797 C CA . ASP A 1 100 ? -3.544 -21.186 -7.262 1.00 79.19 100 ASP A CA 1
ATOM 798 C C . ASP A 1 100 ? -2.835 -20.853 -8.581 1.00 79.19 100 ASP A C 1
ATOM 800 O O . ASP A 1 100 ? -1.622 -21.054 -8.694 1.00 79.19 100 ASP A O 1
ATOM 804 N N . VAL A 1 101 ? -3.537 -20.263 -9.553 1.00 79.44 101 VAL A N 1
ATOM 805 C CA . VAL A 1 101 ? -2.906 -19.712 -10.765 1.00 79.44 101 VAL A CA 1
ATOM 806 C C . VAL A 1 101 ? -1.954 -18.567 -10.410 1.00 79.44 101 VAL A C 1
ATOM 808 O O . VAL A 1 101 ? -0.810 -18.558 -10.870 1.00 79.44 101 VAL A O 1
ATOM 811 N N . ILE A 1 102 ? -2.382 -17.630 -9.556 1.00 79.06 102 ILE A N 1
ATOM 812 C CA . ILE A 1 102 ? -1.544 -16.509 -9.096 1.00 79.06 102 ILE A CA 1
ATOM 813 C C . ILE A 1 102 ? -0.298 -17.030 -8.367 1.00 79.06 102 ILE A C 1
ATOM 815 O O . ILE A 1 102 ? 0.812 -16.590 -8.660 1.00 79.06 102 ILE A O 1
ATOM 819 N N . ARG A 1 103 ? -0.453 -18.010 -7.467 1.00 81.50 103 ARG A N 1
ATOM 820 C CA . ARG A 1 103 ? 0.669 -18.632 -6.743 1.00 81.50 103 ARG A CA 1
ATOM 821 C C . ARG A 1 103 ? 1.699 -19.259 -7.675 1.00 81.50 103 ARG A C 1
ATOM 823 O O . ARG A 1 103 ? 2.886 -19.119 -7.419 1.00 81.50 103 ARG A O 1
ATOM 830 N N . LYS A 1 104 ? 1.270 -19.916 -8.757 1.00 79.19 104 LYS A N 1
ATOM 831 C CA . LYS A 1 104 ? 2.192 -20.497 -9.750 1.00 79.19 104 LYS A CA 1
ATOM 832 C C . LYS A 1 104 ? 3.008 -19.435 -10.490 1.00 79.19 104 LYS A C 1
ATOM 834 O O . LYS A 1 104 ? 4.152 -19.700 -10.838 1.00 79.19 104 LYS A O 1
ATOM 839 N N . ARG A 1 105 ? 2.433 -18.249 -10.725 1.00 77.62 105 ARG A N 1
ATOM 840 C CA . ARG A 1 105 ? 3.130 -17.123 -11.373 1.00 77.62 105 ARG A CA 1
ATOM 841 C C . ARG A 1 105 ? 4.099 -16.397 -10.437 1.00 77.62 105 ARG A C 1
ATOM 843 O O . ARG A 1 105 ? 5.040 -15.767 -10.905 1.00 77.62 105 ARG A O 1
ATOM 850 N N . ILE A 1 106 ? 3.876 -16.465 -9.125 1.00 80.25 106 ILE A N 1
ATOM 851 C CA . ILE A 1 106 ? 4.751 -15.859 -8.117 1.00 80.25 106 ILE A CA 1
ATOM 852 C C . ILE A 1 106 ? 5.769 -16.907 -7.670 1.00 80.25 106 ILE A C 1
ATOM 854 O O . ILE A 1 106 ? 5.561 -17.638 -6.703 1.00 80.25 106 ILE A O 1
ATOM 858 N N . SER A 1 107 ? 6.888 -16.977 -8.384 1.00 78.44 107 SER A N 1
ATOM 859 C CA . SER A 1 107 ? 8.004 -17.863 -8.058 1.00 78.44 107 SER A CA 1
ATOM 860 C C . SER A 1 107 ? 9.236 -17.080 -7.609 1.00 78.44 107 SER A C 1
ATOM 862 O O . SER A 1 107 ? 9.421 -15.905 -7.930 1.00 78.44 107 SER A O 1
ATOM 864 N N . THR A 1 108 ? 10.123 -17.738 -6.866 1.00 75.25 108 THR A N 1
ATOM 865 C CA . THR A 1 108 ? 11.453 -17.191 -6.584 1.00 75.25 108 THR A CA 1
ATOM 866 C C . THR A 1 108 ? 12.207 -16.942 -7.896 1.00 75.25 108 THR A C 1
ATOM 868 O O . THR A 1 108 ? 12.089 -17.710 -8.848 1.00 75.25 108 THR A O 1
ATOM 871 N N . GLY A 1 109 ? 12.963 -15.843 -7.965 1.00 73.50 109 GLY A N 1
ATOM 872 C CA . GLY A 1 109 ? 13.667 -15.435 -9.189 1.00 73.50 109 GLY A CA 1
ATOM 873 C C . GLY A 1 109 ? 12.827 -14.626 -10.182 1.00 73.50 109 GLY A C 1
ATOM 874 O O . GLY A 1 109 ? 13.330 -14.304 -11.255 1.00 73.50 109 GLY A O 1
ATOM 875 N N . LEU A 1 110 ? 11.585 -14.270 -9.829 1.00 77.31 110 LEU A N 1
ATOM 876 C CA . LEU A 1 110 ? 10.788 -13.308 -10.586 1.00 77.31 110 LEU A CA 1
ATOM 877 C C . LEU A 1 110 ? 11.473 -11.933 -10.578 1.00 77.31 110 LEU A C 1
ATOM 879 O O . LEU A 1 110 ? 11.707 -11.355 -9.514 1.00 77.31 110 LEU A O 1
ATOM 883 N N . GLU A 1 111 ? 11.794 -11.408 -11.757 1.00 80.94 111 GLU A N 1
ATOM 884 C CA . GLU A 1 111 ? 12.374 -10.073 -11.911 1.00 80.94 111 GLU A CA 1
ATOM 885 C C . GLU A 1 111 ? 11.256 -9.071 -12.202 1.00 80.94 111 GLU A C 1
ATOM 887 O O . GLU A 1 111 ? 10.386 -9.333 -13.024 1.00 80.94 111 GLU A O 1
ATOM 892 N N . ILE A 1 112 ? 11.253 -7.928 -11.516 1.00 85.31 112 ILE A N 1
ATOM 893 C CA . ILE A 1 112 ? 10.283 -6.853 -11.751 1.00 85.31 112 ILE A CA 1
ATOM 894 C C . ILE A 1 112 ? 10.995 -5.748 -12.527 1.00 85.31 112 ILE A C 1
ATOM 896 O O . ILE A 1 112 ? 12.007 -5.212 -12.072 1.00 85.31 112 ILE A O 1
ATOM 900 N N . ASN A 1 113 ? 10.449 -5.397 -13.685 1.00 87.19 113 ASN A N 1
ATOM 901 C CA . ASN A 1 113 ? 10.884 -4.273 -14.494 1.00 87.19 113 ASN A CA 1
ATOM 902 C C . ASN A 1 113 ? 10.594 -2.965 -13.760 1.00 87.19 113 ASN A C 1
ATOM 904 O O . ASN A 1 113 ? 9.457 -2.658 -13.395 1.00 87.19 113 ASN A O 1
ATOM 908 N N . ILE A 1 114 ? 11.641 -2.167 -13.578 1.00 89.81 114 ILE A N 1
ATOM 909 C CA . ILE A 1 114 ? 11.551 -0.851 -12.954 1.00 89.81 114 ILE A CA 1
ATOM 910 C C . ILE A 1 114 ? 11.623 0.206 -14.054 1.00 89.81 114 ILE A C 1
ATOM 912 O O . ILE A 1 114 ? 12.514 0.175 -14.902 1.00 89.81 114 ILE A O 1
ATOM 916 N N . ILE A 1 115 ? 10.700 1.164 -14.015 1.00 90.75 115 ILE A N 1
ATOM 917 C CA . ILE A 1 115 ? 10.680 2.333 -14.898 1.00 90.75 115 ILE A CA 1
ATOM 918 C C . ILE A 1 115 ? 11.209 3.541 -14.119 1.00 90.75 115 ILE A C 1
ATOM 920 O O . ILE A 1 115 ? 10.964 3.681 -12.921 1.00 90.75 115 ILE A O 1
ATOM 924 N N . CYS A 1 116 ? 11.976 4.398 -14.788 1.00 94.69 116 CYS A N 1
ATOM 925 C CA . CYS A 1 116 ? 12.526 5.615 -14.211 1.00 94.69 116 CYS A CA 1
ATOM 926 C C . CYS A 1 116 ? 11.430 6.668 -13.989 1.00 94.69 116 CYS A C 1
ATOM 928 O O . CYS A 1 116 ? 10.826 7.125 -14.952 1.00 94.69 116 CYS A O 1
ATOM 930 N N . ASP A 1 117 ? 11.268 7.157 -12.757 1.00 96.00 117 ASP A N 1
ATOM 931 C CA . ASP A 1 117 ? 10.270 8.179 -12.379 1.00 96.00 117 ASP A CA 1
ATOM 932 C C . ASP A 1 117 ? 10.499 9.580 -13.001 1.00 96.00 117 ASP A C 1
ATOM 934 O O . ASP A 1 117 ? 9.738 10.511 -12.730 1.00 96.00 117 ASP A O 1
ATOM 938 N N . PHE A 1 118 ? 11.579 9.782 -13.768 1.00 96.31 118 PHE A N 1
ATOM 939 C CA . PHE A 1 118 ? 11.904 11.080 -14.381 1.00 96.31 118 PHE A CA 1
ATOM 940 C C . PHE A 1 118 ? 11.870 11.084 -15.909 1.00 96.31 118 PHE A C 1
ATOM 942 O O . PHE A 1 118 ? 11.404 12.060 -16.490 1.00 96.31 118 PHE A O 1
ATOM 949 N N . CYS A 1 119 ? 12.409 10.044 -16.552 1.00 95.50 119 CYS A N 1
ATOM 950 C CA . CYS A 1 119 ? 12.494 9.962 -18.013 1.00 95.50 119 CYS A CA 1
ATOM 951 C C . CYS A 1 119 ? 11.584 8.892 -18.623 1.00 95.50 119 CYS A C 1
ATOM 953 O O . CYS A 1 119 ? 11.652 8.686 -19.830 1.00 95.50 119 CYS A O 1
ATOM 955 N N . ASP A 1 120 ? 10.823 8.167 -17.797 1.00 94.12 120 ASP A N 1
ATOM 956 C CA . ASP A 1 120 ? 9.936 7.064 -18.189 1.00 94.12 120 ASP A CA 1
ATOM 957 C C . ASP A 1 120 ? 10.633 5.902 -18.931 1.00 94.12 120 ASP A C 1
ATOM 959 O O . ASP A 1 120 ? 9.989 4.985 -19.434 1.00 94.12 120 ASP A O 1
ATOM 963 N N . GLY A 1 121 ? 11.970 5.900 -18.970 1.00 91.06 121 GLY A N 1
ATOM 964 C CA . GLY A 1 121 ? 12.773 4.834 -19.562 1.00 91.06 121 GLY A CA 1
ATOM 965 C C . GLY A 1 121 ? 12.981 3.640 -18.619 1.00 91.06 121 GLY A C 1
ATOM 966 O O . GLY A 1 121 ? 12.906 3.796 -17.395 1.00 91.06 121 GLY A O 1
ATOM 967 N N . PRO A 1 122 ? 13.300 2.451 -19.158 1.00 90.00 122 PRO A N 1
ATOM 968 C CA . PRO A 1 122 ? 13.597 1.270 -18.353 1.00 90.00 122 PRO A CA 1
ATOM 969 C C . PRO A 1 122 ? 14.867 1.463 -17.512 1.00 90.00 122 PRO A C 1
ATOM 971 O O . PRO A 1 122 ? 15.847 2.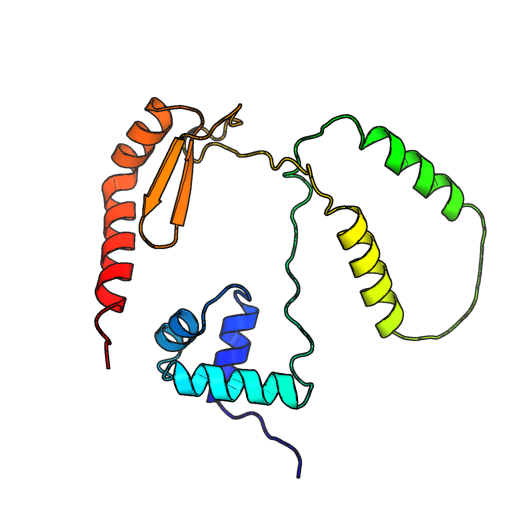078 -17.944 1.00 90.00 122 PRO A O 1
ATOM 974 N N . VAL A 1 123 ? 14.862 0.919 -16.297 1.00 91.00 123 VAL A N 1
ATOM 975 C CA . VAL A 1 123 ? 16.035 0.879 -15.423 1.00 91.00 123 VAL A CA 1
ATOM 976 C C . VAL A 1 123 ? 16.757 -0.448 -15.607 1.00 91.00 123 VAL A C 1
ATOM 978 O O . VAL A 1 123 ? 16.284 -1.493 -15.168 1.00 91.00 123 VAL A O 1
ATOM 981 N N . TYR A 1 124 ? 17.940 -0.392 -16.211 1.00 85.94 124 TYR A N 1
ATOM 982 C CA . TYR A 1 124 ? 18.826 -1.545 -16.320 1.00 85.94 124 TYR A CA 1
ATOM 983 C C . TYR A 1 124 ? 19.731 -1.644 -15.085 1.00 85.94 124 TYR A C 1
ATOM 985 O O . TYR A 1 124 ? 20.413 -0.686 -14.713 1.00 85.94 124 TYR A O 1
ATOM 993 N N . GLY A 1 125 ? 19.757 -2.816 -14.450 1.00 84.50 125 GLY A N 1
ATOM 994 C CA . GLY A 1 125 ? 20.596 -3.076 -13.280 1.00 84.50 125 GLY A CA 1
ATOM 995 C C . GLY A 1 125 ? 20.098 -2.387 -12.004 1.00 84.50 125 GLY A C 1
ATOM 996 O O . GLY A 1 125 ? 18.904 -2.352 -11.720 1.00 84.50 125 GLY A O 1
ATOM 997 N N . LYS A 1 126 ? 21.025 -1.880 -11.178 1.00 88.94 126 LYS A N 1
ATOM 998 C CA . LYS A 1 126 ? 20.693 -1.348 -9.846 1.00 88.94 126 LYS A CA 1
ATOM 999 C C . LYS A 1 126 ? 20.126 0.081 -9.936 1.00 88.94 126 LYS A C 1
ATOM 1001 O O . LYS A 1 126 ? 20.890 0.996 -10.262 1.00 88.94 126 LYS A O 1
ATOM 1006 N N . PRO A 1 127 ? 18.850 0.319 -9.566 1.00 94.69 127 PRO A N 1
ATOM 1007 C CA . PRO A 1 127 ? 18.250 1.649 -9.614 1.00 94.69 127 PRO A CA 1
ATOM 1008 C C . PRO A 1 127 ? 18.954 2.625 -8.672 1.00 94.69 127 PRO A C 1
ATOM 1010 O O . PRO A 1 127 ? 19.372 2.277 -7.561 1.00 94.69 127 PRO A O 1
ATOM 1013 N N . LYS A 1 128 ? 19.014 3.898 -9.072 1.00 96.12 128 LYS A N 1
ATOM 1014 C CA . LYS A 1 128 ? 19.244 4.983 -8.114 1.00 96.12 128 LYS A CA 1
ATOM 1015 C C . LYS A 1 128 ? 17.929 5.251 -7.398 1.00 96.12 128 LYS A C 1
ATOM 1017 O O . LYS A 1 128 ? 16.922 5.488 -8.047 1.00 96.12 128 LYS A O 1
ATOM 1022 N N . VAL A 1 129 ? 17.948 5.227 -6.069 1.00 96.25 129 VAL A N 1
ATOM 1023 C CA . VAL A 1 129 ? 16.738 5.400 -5.253 1.00 96.25 129 VAL A CA 1
ATOM 1024 C C . VAL A 1 129 ? 16.755 6.763 -4.565 1.00 96.25 129 VAL A C 1
ATOM 1026 O O . VAL A 1 129 ? 17.797 7.216 -4.070 1.00 96.25 129 VAL A O 1
ATOM 1029 N N . LEU A 1 130 ? 15.605 7.431 -4.541 1.00 95.38 130 LEU A N 1
ATOM 1030 C CA . LEU A 1 130 ? 15.316 8.571 -3.674 1.00 95.38 130 LEU A CA 1
ATOM 1031 C C . LEU A 1 130 ? 14.200 8.167 -2.712 1.00 95.38 130 LEU A C 1
ATOM 1033 O O . LEU A 1 130 ? 13.127 7.777 -3.160 1.00 95.38 130 LEU A O 1
ATOM 1037 N N . LYS A 1 131 ? 14.447 8.288 -1.407 1.00 93.19 131 LYS A N 1
ATOM 1038 C CA . LYS A 1 131 ? 13.458 7.995 -0.365 1.00 93.19 131 LYS A CA 1
ATOM 1039 C C . LYS A 1 131 ? 13.023 9.285 0.323 1.00 93.19 131 LYS A C 1
ATOM 1041 O O . LYS A 1 131 ? 13.871 10.121 0.644 1.00 93.19 131 LYS A O 1
ATOM 1046 N N . PHE A 1 132 ? 11.723 9.458 0.532 1.00 91.56 132 PHE A N 1
ATOM 1047 C CA . PHE A 1 132 ? 11.156 10.553 1.321 1.00 91.56 132 PHE A CA 1
ATOM 1048 C C . PHE A 1 132 ? 9.785 10.151 1.870 1.00 91.56 132 PHE A C 1
ATOM 1050 O O . PHE A 1 132 ? 8.945 9.668 1.113 1.00 91.56 132 PHE A O 1
ATOM 1057 N N . ALA A 1 133 ? 9.547 10.374 3.169 1.00 85.62 133 ALA A N 1
ATOM 1058 C CA . ALA A 1 133 ? 8.399 9.787 3.872 1.00 85.62 133 ALA A CA 1
ATOM 1059 C C . ALA A 1 133 ? 8.341 8.257 3.634 1.00 85.62 133 ALA A C 1
ATOM 1061 O O . ALA A 1 133 ? 9.389 7.614 3.626 1.00 85.62 133 ALA A O 1
ATOM 1062 N N . ASP A 1 134 ? 7.157 7.700 3.368 1.00 82.00 134 ASP A N 1
ATOM 1063 C CA . ASP A 1 134 ? 6.957 6.286 3.001 1.00 82.00 134 ASP A CA 1
ATOM 1064 C C . ASP A 1 134 ? 7.033 6.039 1.481 1.00 82.00 134 ASP A C 1
ATOM 1066 O O . ASP A 1 134 ? 6.459 5.082 0.965 1.00 82.00 134 ASP A O 1
ATOM 1070 N N . ILE A 1 135 ? 7.680 6.934 0.727 1.00 88.50 135 ILE A N 1
ATOM 1071 C CA . ILE A 1 135 ? 7.739 6.863 -0.735 1.00 88.50 135 ILE A CA 1
ATOM 1072 C C . ILE A 1 135 ? 9.177 6.621 -1.180 1.00 88.50 135 ILE A C 1
ATOM 1074 O O . ILE A 1 135 ? 10.101 7.359 -0.824 1.00 88.50 135 ILE A O 1
ATOM 1078 N N . GLU A 1 136 ? 9.343 5.617 -2.035 1.00 94.19 136 GLU A N 1
ATOM 1079 C CA . GLU A 1 136 ? 10.567 5.379 -2.790 1.00 94.19 136 GLU A CA 1
ATOM 1080 C C . GLU A 1 136 ? 10.329 5.704 -4.266 1.00 94.19 136 GLU A C 1
ATOM 1082 O O . GLU A 1 136 ? 9.290 5.366 -4.833 1.00 94.19 136 GLU A O 1
ATOM 1087 N N . ARG A 1 137 ? 11.292 6.396 -4.874 1.00 95.25 137 ARG A N 1
ATOM 1088 C CA . ARG A 1 137 ? 11.339 6.688 -6.309 1.00 95.25 137 ARG A CA 1
ATOM 1089 C C . ARG A 1 137 ? 12.600 6.089 -6.910 1.00 95.25 137 ARG A C 1
ATOM 1091 O O . ARG A 1 137 ? 13.666 6.164 -6.288 1.00 95.25 137 ARG A O 1
ATOM 1098 N N . PHE A 1 138 ? 12.482 5.524 -8.103 1.00 96.62 138 PHE A N 1
ATOM 1099 C CA . PHE A 1 138 ? 13.519 4.765 -8.789 1.00 96.62 138 PHE A CA 1
ATOM 1100 C C . PHE A 1 138 ? 13.949 5.474 -10.076 1.00 96.62 138 PHE A C 1
ATOM 1102 O O . PHE A 1 138 ? 13.131 5.983 -10.836 1.00 96.62 138 PHE A O 1
ATOM 1109 N N . PHE A 1 139 ? 15.257 5.502 -10.337 1.00 97.19 139 PHE A N 1
ATOM 1110 C CA . PHE A 1 139 ? 15.831 6.205 -11.483 1.00 97.19 139 PHE A CA 1
ATOM 1111 C C . PHE A 1 139 ? 16.895 5.365 -12.189 1.00 97.19 139 PHE A C 1
ATOM 1113 O O . PHE A 1 139 ? 17.675 4.661 -11.539 1.00 97.19 139 PHE A O 1
ATOM 1120 N N . CYS A 1 140 ? 16.978 5.506 -13.515 1.00 95.06 140 CYS A N 1
ATOM 1121 C CA . CYS A 1 140 ? 17.959 4.803 -14.348 1.00 95.06 140 CYS A CA 1
ATOM 1122 C C . CYS A 1 140 ? 19.394 5.331 -14.173 1.00 95.06 140 CYS A C 1
ATOM 1124 O O . CYS A 1 140 ? 20.352 4.585 -14.350 1.00 95.06 140 CYS A O 1
ATOM 1126 N N . CYS A 1 141 ? 19.571 6.601 -13.792 1.00 95.69 141 CYS A N 1
ATOM 1127 C CA . CYS A 1 141 ? 20.886 7.219 -13.618 1.00 95.69 141 CYS A CA 1
ATOM 1128 C C . CYS A 1 141 ? 20.873 8.347 -12.571 1.00 95.69 141 CYS A C 1
ATOM 1130 O O . CYS A 1 141 ? 19.817 8.817 -12.137 1.00 95.69 141 CYS A O 1
ATOM 1132 N N . THR A 1 142 ? 22.063 8.803 -12.159 1.00 96.19 142 THR A N 1
ATOM 1133 C CA . THR A 1 142 ? 22.210 9.905 -11.189 1.00 96.19 142 THR A CA 1
ATOM 1134 C C . THR A 1 142 ? 21.619 11.211 -11.722 1.00 96.19 142 THR A C 1
ATOM 1136 O O . THR A 1 142 ? 20.985 11.935 -10.961 1.00 96.19 142 THR A O 1
ATOM 1139 N N . SER A 1 143 ? 21.742 11.475 -13.026 1.00 96.81 143 SER A N 1
ATOM 1140 C CA . SER A 1 143 ? 21.199 12.682 -13.659 1.00 96.81 143 SER A CA 1
ATOM 1141 C C . SER A 1 143 ? 19.674 12.743 -13.570 1.00 96.81 143 SER A C 1
ATOM 1143 O O . SER A 1 143 ? 19.134 13.777 -13.192 1.00 96.81 143 SER A O 1
ATOM 1145 N N . CYS A 1 144 ? 18.978 11.626 -13.820 1.00 97.25 144 CYS A N 1
ATOM 1146 C CA . CYS A 1 144 ? 17.521 11.550 -13.669 1.00 97.25 144 CYS A CA 1
ATOM 1147 C C . CYS A 1 144 ? 17.083 11.799 -12.223 1.00 97.25 144 CYS A C 1
ATOM 1149 O O . CYS A 1 144 ? 16.139 12.545 -11.979 1.00 97.25 144 CYS A O 1
ATOM 1151 N N . LYS A 1 145 ? 17.807 11.226 -11.253 1.00 97.06 145 LYS A N 1
ATOM 1152 C CA . LYS A 1 145 ? 17.540 11.464 -9.831 1.00 97.06 145 LYS A CA 1
ATOM 1153 C C . LYS A 1 145 ? 17.710 12.942 -9.465 1.00 97.06 145 LYS A C 1
ATOM 1155 O O . LYS A 1 145 ? 16.823 13.510 -8.832 1.00 97.06 145 LYS A O 1
ATOM 1160 N N . SER A 1 146 ? 18.828 13.562 -9.843 1.00 97.12 146 SER A N 1
ATOM 1161 C CA . SER A 1 146 ? 19.095 14.974 -9.541 1.00 97.12 146 SER A CA 1
ATOM 1162 C C . SER A 1 146 ? 18.081 15.899 -10.217 1.00 97.12 146 SER A C 1
ATOM 1164 O O . SER A 1 146 ? 17.511 16.759 -9.548 1.00 97.12 146 SER A O 1
ATOM 1166 N N . GLY A 1 147 ? 17.776 15.659 -11.497 1.00 96.62 147 GLY A N 1
ATOM 1167 C CA . GLY A 1 147 ? 16.769 16.415 -12.242 1.00 96.62 147 GLY A CA 1
ATOM 1168 C C . GLY A 1 147 ? 15.371 16.306 -11.630 1.00 96.62 147 GLY A C 1
ATOM 1169 O O . GLY A 1 147 ? 14.665 17.307 -11.524 1.00 96.62 147 GLY A O 1
ATOM 1170 N N . TYR A 1 148 ? 14.986 15.124 -11.136 1.00 96.75 148 TYR A N 1
ATOM 1171 C CA . TYR A 1 148 ? 13.723 14.945 -10.417 1.00 96.75 148 TYR A CA 1
ATOM 1172 C C . TYR A 1 148 ? 13.681 15.749 -9.112 1.00 96.75 148 TYR A C 1
ATOM 1174 O O . TYR A 1 148 ? 12.688 16.423 -8.837 1.00 96.75 148 TYR A O 1
ATOM 1182 N N . ILE A 1 149 ? 14.752 15.702 -8.308 1.00 95.50 149 ILE A N 1
ATOM 1183 C CA . ILE A 1 149 ? 14.842 16.452 -7.042 1.00 95.50 149 ILE A CA 1
ATOM 1184 C C . ILE A 1 149 ? 14.708 17.951 -7.296 1.00 95.50 149 ILE A C 1
ATOM 1186 O O . ILE A 1 149 ? 14.007 18.633 -6.554 1.00 95.50 149 ILE A O 1
ATOM 1190 N N . GLU A 1 150 ? 15.379 18.465 -8.324 1.00 96.62 150 GLU A N 1
ATOM 1191 C CA . GLU A 1 150 ? 15.348 19.882 -8.664 1.00 96.62 150 GLU A CA 1
ATOM 1192 C C . GLU A 1 150 ? 13.972 20.310 -9.183 1.00 96.62 150 GLU A C 1
ATOM 1194 O O . GLU A 1 150 ? 13.369 21.230 -8.630 1.00 96.62 150 GLU A O 1
ATOM 1199 N N . LYS A 1 151 ? 13.424 19.579 -10.162 1.00 96.50 151 LYS A N 1
ATOM 1200 C CA . LYS A 1 151 ? 12.124 19.879 -10.775 1.00 96.50 151 LYS A CA 1
ATOM 1201 C C . LYS A 1 151 ? 10.963 19.793 -9.782 1.00 96.50 151 LYS A C 1
ATOM 1203 O O . LYS A 1 151 ? 10.046 20.607 -9.835 1.00 96.50 151 LYS A O 1
ATOM 1208 N N . TYR A 1 152 ? 10.982 18.811 -8.878 1.00 95.88 152 TYR A N 1
ATOM 1209 C CA . TYR A 1 152 ? 9.871 18.530 -7.961 1.00 95.88 152 TYR A CA 1
ATOM 1210 C C . TYR A 1 152 ? 10.158 18.902 -6.500 1.00 95.88 152 TYR A C 1
ATOM 1212 O O . TYR A 1 152 ? 9.413 18.476 -5.612 1.00 95.88 152 TYR A O 1
ATOM 1220 N N . ARG A 1 153 ? 11.184 19.725 -6.232 1.00 94.06 153 ARG A N 1
ATOM 1221 C CA . ARG A 1 153 ? 11.634 20.101 -4.876 1.00 94.06 153 ARG A CA 1
ATOM 1222 C C . ARG A 1 153 ? 10.485 20.513 -3.954 1.00 94.06 153 ARG A C 1
ATOM 1224 O O . ARG A 1 153 ? 10.299 19.910 -2.900 1.00 94.06 153 ARG A O 1
ATOM 1231 N N . GLY A 1 154 ? 9.665 21.475 -4.385 1.00 94.06 154 GLY A N 1
ATOM 1232 C CA . GLY A 1 154 ? 8.556 21.992 -3.577 1.00 94.06 154 GLY A CA 1
ATOM 1233 C C . GLY A 1 154 ? 7.506 20.929 -3.234 1.00 94.06 154 GLY A C 1
ATOM 1234 O O . GLY A 1 154 ? 7.033 20.863 -2.101 1.00 94.06 154 GLY A O 1
ATOM 1235 N N . ARG A 1 155 ? 7.187 20.032 -4.179 1.00 92.50 155 ARG A N 1
ATOM 1236 C CA . ARG A 1 155 ? 6.241 18.928 -3.942 1.00 92.50 155 ARG A CA 1
ATOM 1237 C C . ARG A 1 155 ? 6.811 17.902 -2.964 1.00 92.50 155 ARG A C 1
ATOM 1239 O O . ARG A 1 155 ? 6.083 17.426 -2.097 1.00 92.50 155 ARG A O 1
ATOM 1246 N N . ILE A 1 156 ? 8.096 17.571 -3.091 1.00 93.38 156 ILE A N 1
ATOM 1247 C CA . ILE A 1 156 ? 8.784 16.644 -2.182 1.00 93.38 156 ILE A CA 1
ATOM 1248 C C . ILE A 1 156 ? 8.780 17.212 -0.757 1.00 93.38 156 ILE A C 1
ATOM 1250 O O . ILE A 1 156 ? 8.421 16.499 0.178 1.00 93.38 156 ILE A O 1
ATOM 1254 N N . GLU A 1 157 ? 9.119 18.491 -0.584 1.00 92.12 157 GLU A N 1
ATOM 1255 C CA . GLU A 1 157 ? 9.102 19.148 0.728 1.00 92.12 157 GLU A CA 1
ATOM 1256 C C . GLU A 1 157 ? 7.702 19.208 1.341 1.00 92.12 157 GLU A C 1
ATOM 1258 O O . GLU A 1 157 ? 7.544 18.912 2.523 1.00 92.12 157 GLU A O 1
ATOM 1263 N N . ALA A 1 158 ? 6.675 19.527 0.549 1.00 90.31 158 ALA A N 1
ATOM 1264 C CA . ALA A 1 158 ? 5.296 19.541 1.029 1.00 90.31 158 ALA A CA 1
ATOM 1265 C C . ALA A 1 158 ? 4.853 18.159 1.547 1.00 90.31 158 ALA A C 1
ATOM 1267 O O . ALA A 1 158 ? 4.217 18.061 2.598 1.00 90.31 158 ALA A O 1
ATOM 1268 N N . ILE A 1 159 ? 5.225 17.082 0.843 1.00 88.56 159 ILE A N 1
ATOM 1269 C CA . ILE A 1 159 ? 4.936 15.704 1.269 1.00 88.56 159 ILE A CA 1
ATOM 1270 C C . ILE A 1 159 ? 5.703 15.358 2.550 1.00 88.56 159 ILE A C 1
ATOM 1272 O O . ILE A 1 159 ? 5.103 14.796 3.466 1.00 88.56 159 ILE A O 1
ATOM 1276 N N . LYS A 1 160 ? 6.990 15.723 2.644 1.00 87.56 160 LYS A N 1
ATOM 1277 C CA . LYS A 1 160 ? 7.802 15.507 3.853 1.00 87.56 160 LYS A CA 1
ATOM 1278 C C . LYS A 1 160 ? 7.191 16.192 5.072 1.00 87.56 160 LYS A C 1
ATOM 1280 O O . LYS A 1 160 ? 6.893 15.513 6.047 1.00 87.56 160 LYS A O 1
ATOM 1285 N N . ARG A 1 161 ? 6.877 17.490 4.975 1.00 85.38 161 ARG A N 1
ATOM 1286 C CA . ARG A 1 161 ? 6.269 18.254 6.081 1.00 85.38 161 ARG A CA 1
ATOM 1287 C C . ARG A 1 161 ? 4.918 17.680 6.505 1.00 85.38 161 ARG A C 1
ATOM 1289 O O . ARG A 1 161 ? 4.654 17.546 7.694 1.00 85.38 161 ARG A O 1
ATOM 1296 N N . LYS A 1 162 ? 4.067 17.285 5.547 1.00 79.56 162 LYS A N 1
ATOM 1297 C CA . LYS A 1 162 ? 2.776 16.634 5.842 1.00 79.56 162 LYS A CA 1
ATOM 1298 C C . LYS A 1 162 ? 2.955 15.295 6.565 1.00 79.56 162 LYS A C 1
ATOM 1300 O O . LYS A 1 162 ? 2.060 14.878 7.296 1.00 79.56 162 LYS A O 1
ATOM 1305 N N . TYR A 1 163 ? 4.062 14.601 6.325 1.00 76.50 163 TYR A N 1
ATOM 1306 C CA . TYR A 1 163 ? 4.366 13.341 6.986 1.00 76.50 163 TYR A CA 1
ATOM 1307 C C . TYR A 1 163 ? 4.939 13.556 8.397 1.00 76.50 163 TYR A C 1
ATOM 1309 O O . TYR A 1 163 ? 4.467 12.921 9.340 1.00 76.50 163 TYR A O 1
ATOM 1317 N N . GLU A 1 164 ? 5.880 14.493 8.545 1.00 69.00 164 GLU A N 1
ATOM 1318 C CA . GLU A 1 164 ? 6.542 14.865 9.807 1.00 69.00 164 GLU A CA 1
ATOM 1319 C C . GLU A 1 164 ? 5.565 15.501 10.811 1.00 69.00 164 GLU A C 1
ATOM 1321 O O . GLU A 1 164 ? 5.507 15.078 11.964 1.00 69.00 164 GLU A O 1
ATOM 1326 N N . GLY A 1 165 ? 4.689 16.405 10.362 1.00 57.91 165 GLY A N 1
ATOM 1327 C CA . GLY A 1 165 ? 3.645 17.017 11.200 1.00 57.91 165 GLY A CA 1
ATOM 1328 C C . GLY A 1 165 ? 2.511 16.068 11.615 1.00 57.91 165 GLY A C 1
ATOM 1329 O O . GLY A 1 165 ? 1.606 16.465 12.339 1.00 57.91 165 GLY A O 1
ATOM 1330 N N . LYS A 1 166 ? 2.524 14.806 11.160 1.00 53.28 166 LYS A N 1
ATOM 1331 C CA . LYS A 1 166 ? 1.601 13.754 11.624 1.00 53.28 166 LYS A CA 1
ATOM 1332 C C . LYS A 1 166 ? 2.250 12.802 12.639 1.00 53.28 166 LYS A C 1
ATOM 1334 O O . LYS A 1 166 ? 1.583 11.870 13.097 1.00 53.28 166 LYS A O 1
ATOM 1339 N N . SER A 1 167 ? 3.552 12.933 12.924 1.00 46.50 167 SER A N 1
ATOM 1340 C CA . SER A 1 167 ? 4.286 12.029 13.831 1.00 46.50 167 SER A CA 1
ATOM 1341 C C . SER A 1 167 ? 4.165 12.369 15.310 1.00 46.50 167 SER A C 1
ATOM 1343 O O . SER A 1 167 ? 4.369 11.462 16.106 1.00 46.50 167 SER A O 1
ATOM 1345 N N . GLU A 1 168 ? 3.798 13.602 15.665 1.00 38.50 168 GLU A N 1
ATOM 1346 C CA . GLU A 1 168 ? 3.846 14.142 17.038 1.00 38.50 168 GLU A CA 1
ATOM 1347 C C . GLU A 1 168 ? 2.664 13.744 17.941 1.00 38.50 168 GLU A C 1
ATOM 1349 O O . GLU A 1 168 ? 2.270 14.488 18.830 1.00 38.50 168 GLU A O 1
ATOM 1354 N N . ILE A 1 169 ? 2.098 12.553 17.756 1.00 42.59 169 ILE A N 1
ATOM 1355 C CA . ILE A 1 169 ? 1.255 11.951 18.798 1.00 42.59 169 ILE A CA 1
ATOM 1356 C C . ILE A 1 169 ? 1.966 10.678 19.242 1.00 42.59 169 ILE A C 1
ATOM 1358 O O . ILE A 1 169 ? 1.640 9.569 18.817 1.00 42.59 169 ILE A O 1
ATOM 1362 N N . GLU A 1 170 ? 3.026 10.888 20.019 1.00 39.47 170 GLU A N 1
ATOM 1363 C CA . GLU A 1 170 ? 3.506 9.929 21.006 1.00 39.47 170 GLU A CA 1
ATOM 1364 C C . GLU A 1 170 ? 2.702 10.160 22.285 1.00 39.47 170 GLU A C 1
ATOM 1366 O O . GLU A 1 170 ? 2.927 11.156 22.966 1.00 39.47 170 GLU A O 1
ATOM 1371 N N . ILE A 1 171 ? 1.760 9.259 22.577 1.00 37.28 171 ILE A N 1
ATOM 1372 C CA . ILE A 1 171 ? 1.353 8.876 23.938 1.00 37.28 171 ILE A CA 1
ATOM 1373 C C . ILE A 1 171 ? 1.026 7.384 23.895 1.00 37.28 171 ILE A C 1
ATOM 1375 O O . ILE A 1 171 ? 0.221 6.992 23.014 1.00 37.28 171 ILE A O 1
#

Foldseek 3Di:
DDDDDDPLLVLLVVVCVVPVPDQLLRSCLVVVNDSVVSVVSVVVCVVVVVDVDDDDDDDCVQWDDPPDPVPVVVVVVVVPPDDDDDDDDDPPVVVVVVVVVVVVVDDPPTHGWDAAPQPRHTADDDWDWDDAQPDIGTHNDPVSVVVCCVVCVVVRVVVNCVRVVSPPPDD

Secondary structure (DSSP, 8-state):
-PPPP-HHHHHHHHHHHH-TT--HHHHHHHH---HHHHHHHHHHHHHTTS-----PPP-GGGB---S-GGGTTTTHHHHTTS--------HHHHHHHHHHHHHHH--TTPPBPPBPTTT--B--SS-EEEEETTEEEEESSHHHHHHHHHHTHHHHHHHHHHHHTT-----

Radius of gyration: 22.59 Å; chains: 1; bounding box: 48×53×51 Å

Sequence (171 aa):
MPISLDEVDTAILKSLLEDGRKSFRQISRETGITTPTVKARYERLVNVGFIKGVIPVFDFDKIGSRENDTLIQLQQIKENTSREKKNSMDKNNTLKEELDVIRKRISTGLEINIICDFCDGPVYGKPKVLKFADIERFFCCTSCKSGYIEKYRGRIEAIKRKYEGKSEIEI

pLDDT: mean 79.99, std 18.67, range [37.28, 97.25]